Protein AF-A0A2H0R974-F1 (afdb_monomer_lite)

InterPro domains:
  IPR009574 Protein of unknown function DUF1189 [PF06691] (51-139)

Organism: NCBI:txid1975090

Foldseek 3Di:
DDDDDDDDDPDPPDPPVVVPDDPPVDPVVVVVVCVVCVVVVVCVVVVVVVVVVCCVVCVVVVVVVVVVVVVVVVVVVVVVVVVVVVVVVPPPDDSVRLVVQLVVLQVVLVVVCVVCVVVVNDDPCPSVVSSVVSSVVVSVVSVVVVVVVVVVVD

Sequence (154 aa):
MTLDNNKSASYKVYSLKDIKEDLIINRALYEEILIKITPYLAYMDVITYLLLGMFLLVFPFVFAFFSLIGKMLYLLFWTLFAVLISKIAKANLNYKKLYKMGLHALTLPILITFTLNLLNMSFPFLYTLIYIAFITYIISQYKNNKLKTYATKK

Radius of gyration: 32.53 Å; chains: 1; bounding box: 66×52×86 Å

Structure (mmCIF, N/CA/C/O backbone):
data_AF-A0A2H0R974-F1
#
_entry.id   AF-A0A2H0R974-F1
#
loop_
_atom_site.group_PDB
_atom_site.id
_atom_site.type_symbol
_atom_site.label_atom_id
_atom_site.label_alt_id
_atom_site.label_comp_id
_atom_site.label_asym_id
_atom_site.label_entity_id
_atom_site.label_seq_id
_atom_site.pdbx_PDB_ins_code
_atom_site.Cartn_x
_atom_site.Cartn_y
_atom_site.Cartn_z
_atom_site.occupancy
_atom_site.B_iso_or_equiv
_atom_site.auth_seq_id
_atom_site.auth_comp_id
_atom_site.auth_asym_id
_atom_site.auth_atom_id
_atom_site.pdbx_PDB_model_num
ATOM 1 N N . MET A 1 1 ? -3.167 -36.042 -50.657 1.00 38.91 1 MET A N 1
ATOM 2 C CA . MET A 1 1 ? -4.449 -36.629 -50.220 1.00 38.91 1 MET A CA 1
ATOM 3 C C . MET A 1 1 ? -4.613 -36.275 -48.752 1.00 38.91 1 MET A C 1
ATOM 5 O O . MET A 1 1 ? -3.848 -36.761 -47.932 1.00 38.91 1 MET A O 1
ATOM 9 N N . THR A 1 2 ? -5.464 -35.295 -48.457 1.00 41.81 2 THR A N 1
ATOM 10 C CA . THR A 1 2 ? -5.706 -34.765 -47.109 1.00 41.81 2 THR A CA 1
ATOM 11 C C . THR A 1 2 ? -6.716 -35.646 -46.384 1.00 41.81 2 THR A C 1
ATOM 13 O O . THR A 1 2 ? -7.788 -35.900 -46.926 1.00 41.81 2 THR A O 1
ATOM 16 N N . LEU A 1 3 ? -6.390 -36.088 -45.170 1.00 50.25 3 LEU A N 1
ATOM 17 C CA . LEU A 1 3 ? -7.378 -36.624 -44.239 1.00 50.25 3 LEU A CA 1
ATOM 18 C C . LEU A 1 3 ? -7.708 -35.526 -43.233 1.00 50.25 3 LEU A C 1
ATOM 20 O O . LEU A 1 3 ? -6.887 -35.169 -42.392 1.00 50.25 3 LEU A O 1
ATOM 24 N N . ASP A 1 4 ? -8.901 -34.972 -43.402 1.00 51.50 4 ASP A N 1
ATOM 25 C CA . ASP A 1 4 ? -9.557 -34.089 -42.453 1.00 51.50 4 ASP A CA 1
ATOM 26 C C . ASP A 1 4 ? -10.242 -34.957 -41.394 1.00 51.50 4 ASP A C 1
ATOM 28 O O . ASP A 1 4 ? -11.077 -35.804 -41.725 1.00 51.50 4 ASP A O 1
ATOM 32 N N . ASN A 1 5 ? -9.861 -34.795 -40.128 1.00 50.53 5 ASN A N 1
ATOM 33 C 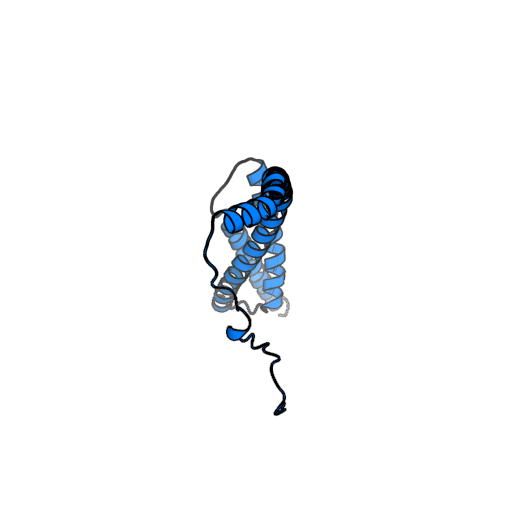CA . ASN A 1 5 ? -10.693 -35.272 -39.036 1.00 50.53 5 ASN A CA 1
ATOM 34 C C . ASN A 1 5 ? -10.450 -34.482 -37.743 1.00 50.53 5 ASN A C 1
ATOM 36 O O . ASN A 1 5 ? -9.460 -34.679 -37.042 1.00 50.53 5 ASN A O 1
ATOM 40 N N . ASN A 1 6 ? -11.475 -33.700 -37.405 1.00 49.81 6 ASN A N 1
ATOM 41 C CA . ASN A 1 6 ? -11.936 -33.390 -36.054 1.00 49.81 6 ASN A CA 1
ATOM 42 C C . ASN A 1 6 ? -11.381 -32.126 -35.360 1.00 49.81 6 ASN A C 1
ATOM 44 O O . ASN A 1 6 ? -10.187 -31.861 -35.266 1.00 49.81 6 ASN A O 1
ATOM 48 N N . LYS A 1 7 ? -12.334 -31.333 -34.855 1.00 60.62 7 LYS A N 1
ATOM 49 C CA . LYS A 1 7 ? -12.182 -30.050 -34.166 1.00 60.62 7 LYS A CA 1
ATOM 50 C C . LYS A 1 7 ? -11.501 -30.238 -32.809 1.00 60.62 7 LYS A C 1
ATOM 52 O O . LYS A 1 7 ? -11.999 -31.022 -32.005 1.00 60.62 7 LYS A O 1
ATOM 57 N N . SER A 1 8 ? -10.495 -29.405 -32.519 1.00 51.03 8 SER A N 1
ATOM 58 C CA . SER A 1 8 ? -10.211 -28.703 -31.241 1.00 51.03 8 SER A CA 1
ATOM 59 C C . SER A 1 8 ? -8.698 -28.557 -31.037 1.00 51.03 8 SER A C 1
ATOM 61 O O . SER A 1 8 ? -7.973 -29.539 -31.096 1.00 51.03 8 SER A O 1
ATOM 63 N N . ALA A 1 9 ? -8.251 -27.324 -30.768 1.00 46.72 9 ALA A N 1
ATOM 64 C CA . ALA A 1 9 ? -6.856 -26.867 -30.693 1.00 46.72 9 ALA A CA 1
ATOM 65 C C . ALA A 1 9 ? -6.129 -26.843 -32.053 1.00 46.72 9 ALA A C 1
ATOM 67 O O . ALA A 1 9 ? -5.646 -27.845 -32.560 1.00 46.72 9 ALA A O 1
ATOM 68 N N . SER A 1 10 ? -6.033 -25.651 -32.645 1.00 46.12 10 SER A N 1
ATOM 69 C CA . SER A 1 10 ? -5.197 -25.393 -33.820 1.00 46.12 10 SER A CA 1
ATOM 70 C C . SER A 1 10 ? -3.727 -25.421 -33.397 1.00 46.12 10 SER A C 1
ATOM 72 O O . SER A 1 10 ? -3.138 -24.390 -33.073 1.00 46.12 10 SER A O 1
ATOM 74 N N . TYR A 1 11 ? -3.145 -26.614 -33.319 1.00 54.50 11 TYR A N 1
ATOM 75 C CA . TYR A 1 11 ? -1.704 -26.781 -33.210 1.00 54.50 11 TYR A CA 1
ATOM 76 C C . TYR A 1 11 ? -1.144 -26.901 -34.630 1.00 54.50 11 TYR A C 1
ATOM 78 O O . TYR A 1 11 ? -1.432 -27.840 -35.371 1.00 54.50 11 TYR A O 1
ATOM 86 N N . LYS A 1 12 ? -0.361 -25.901 -35.045 1.00 61.16 12 LYS A N 1
ATOM 87 C CA . LYS A 1 12 ? 0.398 -25.976 -36.294 1.00 61.16 12 LYS A CA 1
ATOM 88 C C . LYS A 1 12 ? 1.546 -26.961 -36.082 1.00 61.16 12 LYS A C 1
ATOM 90 O O . LYS A 1 12 ? 2.553 -26.614 -35.470 1.00 61.16 12 LYS A O 1
ATOM 95 N N . VAL A 1 13 ? 1.379 -28.198 -36.549 1.00 63.12 13 VAL A N 1
ATOM 96 C CA . VAL A 1 13 ? 2.480 -29.166 -36.633 1.00 63.12 13 VAL A CA 1
ATOM 97 C C . VAL A 1 13 ? 3.366 -28.746 -37.796 1.00 63.12 13 VAL A C 1
ATOM 99 O O . VAL A 1 13 ? 3.039 -28.990 -38.955 1.00 63.12 13 VAL A O 1
ATOM 102 N N . TYR A 1 14 ? 4.477 -28.088 -37.488 1.00 65.62 14 TYR A N 1
ATOM 103 C CA . TYR A 1 14 ? 5.533 -27.860 -38.465 1.00 65.62 14 TYR A CA 1
ATOM 104 C C . TYR A 1 14 ? 6.332 -29.154 -38.594 1.00 65.62 14 TYR A C 1
ATOM 106 O O . TYR A 1 14 ? 6.935 -29.622 -37.627 1.00 65.62 14 TYR A O 1
ATOM 114 N N . SER A 1 15 ? 6.290 -29.776 -39.773 1.00 58.25 15 SER A N 1
ATOM 115 C CA . SER A 1 15 ? 7.121 -30.942 -40.039 1.00 58.25 15 SER A CA 1
ATOM 116 C C . SER A 1 15 ? 8.572 -30.481 -40.134 1.00 58.25 15 SER A C 1
ATOM 118 O O . SER A 1 15 ? 8.915 -29.678 -40.996 1.00 58.25 15 SER A O 1
ATOM 120 N N . LEU A 1 16 ? 9.450 -31.027 -39.288 1.00 60.34 16 LEU A N 1
ATOM 121 C CA . LEU A 1 16 ? 10.902 -30.796 -39.361 1.00 60.34 16 LEU A CA 1
ATOM 122 C C . LEU A 1 16 ? 11.505 -31.253 -40.706 1.00 60.34 16 LEU A C 1
ATOM 124 O O . LEU A 1 16 ? 12.658 -30.968 -40.999 1.00 60.34 16 LEU A O 1
ATOM 128 N N . LYS A 1 17 ? 10.710 -31.937 -41.538 1.00 60.00 17 LYS A N 1
ATOM 129 C CA . LYS A 1 17 ? 11.045 -32.366 -42.897 1.00 60.00 17 LYS A CA 1
ATOM 130 C C . LYS A 1 17 ? 11.074 -31.217 -43.918 1.00 60.00 17 LYS A C 1
ATOM 132 O O . LYS A 1 17 ? 11.655 -31.393 -44.986 1.00 60.00 17 LYS A O 1
ATOM 137 N N . ASP A 1 18 ? 10.473 -30.069 -43.595 1.00 59.25 18 ASP A N 1
ATOM 138 C CA . ASP A 1 18 ? 10.541 -28.848 -44.415 1.00 59.25 18 ASP A CA 1
ATOM 139 C C . ASP A 1 18 ? 11.822 -28.033 -44.161 1.00 59.25 18 ASP A C 1
ATOM 141 O O . ASP A 1 18 ? 12.138 -27.119 -44.921 1.00 59.25 18 ASP A O 1
ATOM 145 N N . ILE A 1 19 ? 12.606 -28.392 -43.138 1.00 60.38 19 ILE A N 1
ATOM 146 C CA . ILE A 1 19 ? 13.957 -27.866 -42.919 1.00 60.38 19 ILE A CA 1
ATOM 147 C C . ILE A 1 19 ? 14.906 -28.744 -43.744 1.00 60.38 19 ILE A C 1
ATOM 149 O O . ILE A 1 19 ? 15.494 -29.702 -43.254 1.00 60.38 19 ILE A O 1
ATOM 153 N N . LYS A 1 20 ? 14.960 -28.474 -45.052 1.00 57.19 20 LYS A N 1
ATOM 154 C CA . LYS A 1 20 ? 15.780 -29.222 -46.024 1.00 57.19 20 LYS A CA 1
ATOM 155 C C . LYS A 1 20 ? 17.267 -28.873 -46.001 1.00 57.19 20 LYS A C 1
ATOM 157 O O . LYS A 1 20 ? 18.031 -29.484 -46.743 1.00 57.19 20 LYS A O 1
ATOM 162 N N . GLU A 1 21 ? 17.674 -27.912 -45.188 1.00 63.19 21 GLU A N 1
ATOM 163 C CA . GLU A 1 21 ? 19.067 -27.501 -45.087 1.00 63.19 21 GLU A CA 1
ATOM 164 C C . GLU A 1 21 ? 19.618 -27.979 -43.748 1.00 63.19 21 GLU A C 1
ATOM 166 O O . GLU A 1 21 ? 19.090 -27.621 -42.693 1.00 63.19 21 GLU A O 1
ATOM 171 N N . ASP A 1 22 ? 20.667 -28.809 -43.792 1.00 62.94 22 ASP A N 1
ATOM 172 C CA . ASP A 1 22 ? 21.521 -29.019 -42.627 1.00 62.94 22 ASP A CA 1
ATOM 173 C C . ASP A 1 22 ? 21.946 -27.626 -42.152 1.00 62.94 22 ASP A C 1
ATOM 175 O O . ASP A 1 22 ? 22.636 -26.901 -42.872 1.00 62.94 22 ASP A O 1
ATOM 179 N N . LEU A 1 23 ? 21.491 -27.225 -40.962 1.00 60.16 23 LEU A N 1
ATOM 180 C CA . LEU A 1 23 ? 21.892 -25.979 -40.315 1.00 60.16 23 LEU A CA 1
ATOM 181 C C . LEU A 1 23 ? 23.355 -26.113 -39.887 1.00 60.16 23 LEU A C 1
ATOM 183 O O . LEU A 1 23 ? 23.683 -26.303 -38.717 1.00 60.16 23 LEU A O 1
ATOM 187 N N . ILE A 1 24 ? 24.252 -26.047 -40.861 1.00 72.31 24 ILE A N 1
ATOM 188 C CA . ILE A 1 24 ? 25.680 -25.960 -40.629 1.00 72.31 24 ILE A CA 1
ATOM 189 C C . ILE A 1 24 ? 25.913 -24.536 -40.146 1.00 72.31 24 ILE A C 1
ATOM 191 O O . ILE A 1 24 ? 25.757 -23.578 -40.905 1.00 72.31 24 ILE A O 1
ATOM 195 N N . ILE A 1 25 ? 26.258 -24.397 -38.865 1.00 74.19 25 ILE A N 1
ATOM 196 C CA . ILE A 1 25 ? 26.656 -23.119 -38.274 1.00 74.19 25 ILE A CA 1
ATOM 197 C C . ILE A 1 25 ? 27.961 -22.700 -38.950 1.00 74.19 25 ILE A C 1
ATOM 199 O O . ILE A 1 25 ? 29.059 -23.049 -38.524 1.00 74.19 25 ILE A O 1
ATOM 203 N N . ASN A 1 26 ? 27.818 -21.997 -40.067 1.00 79.69 26 ASN A N 1
ATOM 204 C CA . ASN A 1 26 ? 28.919 -21.474 -40.845 1.00 79.69 26 ASN A CA 1
ATOM 205 C C . ASN A 1 26 ? 29.126 -20.002 -40.489 1.00 79.69 26 ASN A C 1
ATOM 207 O O . ASN A 1 26 ? 28.207 -19.300 -40.058 1.00 79.69 26 ASN A O 1
ATOM 211 N N . ARG A 1 27 ? 30.341 -19.513 -40.716 1.00 80.56 27 ARG A N 1
ATOM 212 C CA . ARG A 1 27 ? 30.717 -18.120 -40.488 1.00 80.56 27 ARG A CA 1
ATOM 213 C C . ARG A 1 27 ? 29.785 -17.140 -41.209 1.00 80.56 27 ARG A C 1
ATOM 215 O O . ARG A 1 27 ? 29.465 -16.104 -40.647 1.00 80.56 27 ARG A O 1
ATOM 222 N N . ALA A 1 28 ? 29.284 -17.506 -42.389 1.00 80.31 28 ALA A N 1
ATOM 223 C CA . ALA A 1 28 ? 28.309 -16.709 -43.134 1.00 80.31 28 ALA A CA 1
ATOM 224 C C . ALA A 1 28 ? 26.980 -16.518 -42.376 1.00 80.31 28 ALA A C 1
ATOM 226 O O . ALA A 1 28 ? 26.470 -15.406 -42.306 1.00 80.31 28 ALA A O 1
ATOM 227 N N . LEU A 1 29 ? 26.465 -17.577 -41.740 1.00 79.56 29 LEU A N 1
ATOM 228 C CA . LEU A 1 29 ? 25.239 -17.530 -40.937 1.00 79.56 29 LEU A CA 1
ATOM 229 C C . LEU A 1 29 ? 25.459 -16.687 -39.669 1.00 79.56 29 LEU A C 1
ATOM 231 O O . LEU A 1 29 ? 24.603 -15.897 -39.279 1.00 79.56 29 LEU A O 1
ATOM 235 N N . TYR A 1 30 ? 26.641 -16.797 -39.056 1.00 83.19 30 TYR A N 1
ATOM 236 C CA . TYR A 1 30 ? 27.033 -15.953 -37.925 1.00 83.19 30 TYR A CA 1
ATOM 237 C C . TYR A 1 30 ? 27.112 -14.465 -38.303 1.00 83.19 30 TYR A C 1
ATOM 239 O O . TYR A 1 30 ? 26.600 -13.616 -37.573 1.00 83.19 30 TYR A O 1
ATOM 247 N N . GLU A 1 31 ? 27.709 -14.142 -39.451 1.00 87.00 31 GLU A N 1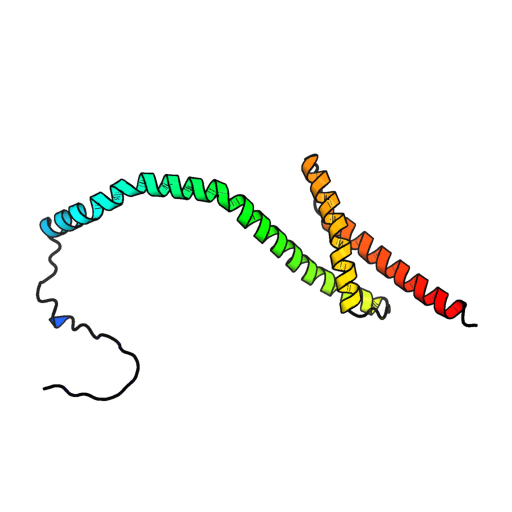
ATOM 248 C CA . GLU A 1 31 ? 27.806 -12.767 -39.948 1.00 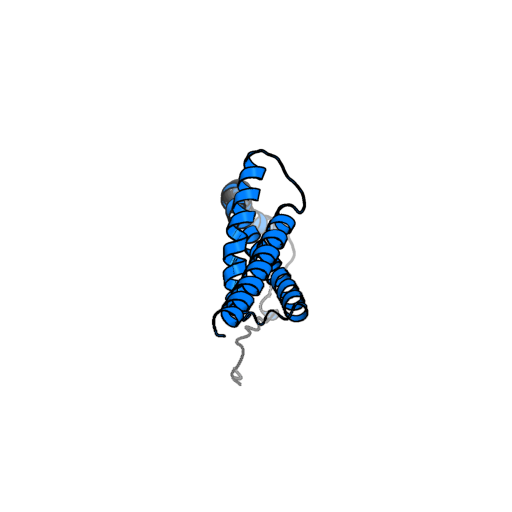87.00 31 GLU A CA 1
ATOM 249 C C . GLU A 1 31 ? 26.425 -12.198 -40.317 1.00 87.00 31 GLU A C 1
ATOM 251 O O . GLU A 1 31 ? 26.125 -11.059 -39.965 1.00 87.00 31 GLU A O 1
ATOM 256 N N . GLU A 1 32 ? 25.534 -12.997 -40.908 1.00 84.56 32 GLU A N 1
ATOM 257 C CA . GLU A 1 32 ? 24.155 -12.590 -41.211 1.00 84.56 32 GLU A CA 1
ATOM 258 C C . GLU A 1 32 ? 23.336 -12.303 -39.939 1.00 84.56 32 GLU A C 1
ATOM 260 O O . GLU A 1 32 ? 22.638 -11.287 -39.844 1.00 84.56 32 GLU A O 1
ATOM 265 N N . ILE A 1 33 ? 23.473 -13.150 -38.914 1.00 84.31 33 ILE A N 1
ATOM 266 C CA . ILE A 1 33 ? 22.861 -12.929 -37.598 1.00 84.31 33 ILE A CA 1
ATOM 267 C C . ILE A 1 33 ? 23.420 -11.659 -36.950 1.00 84.31 33 ILE A C 1
ATOM 269 O O . ILE A 1 33 ? 22.652 -10.850 -36.425 1.00 84.31 33 ILE A O 1
ATOM 273 N N . LEU A 1 34 ? 24.736 -11.443 -37.006 1.00 82.44 34 LEU A N 1
ATOM 274 C CA . LEU A 1 34 ? 25.358 -10.241 -36.457 1.00 82.44 34 LEU A CA 1
ATOM 275 C C . LEU A 1 34 ? 24.867 -8.976 -37.155 1.00 82.44 34 LEU A C 1
ATOM 277 O O . LEU A 1 34 ? 24.501 -8.022 -36.473 1.00 82.44 34 LEU A O 1
ATOM 281 N N . ILE A 1 35 ? 24.784 -8.962 -38.484 1.00 83.44 35 ILE A N 1
ATOM 282 C CA . ILE A 1 35 ? 24.277 -7.809 -39.247 1.00 83.44 35 ILE A CA 1
ATOM 283 C C . ILE A 1 35 ? 22.819 -7.509 -38.872 1.00 83.44 35 ILE A C 1
ATOM 285 O O . ILE A 1 35 ? 22.414 -6.351 -38.808 1.00 83.44 35 ILE A O 1
ATOM 289 N N . LYS A 1 36 ? 22.031 -8.540 -38.552 1.00 82.44 36 LYS A N 1
ATOM 290 C CA . LYS A 1 36 ? 20.630 -8.381 -38.148 1.00 82.44 36 LYS A CA 1
ATOM 291 C C . LYS A 1 36 ? 20.457 -7.923 -36.699 1.00 82.44 36 LYS A C 1
ATOM 293 O O . LYS A 1 36 ? 19.501 -7.210 -36.416 1.00 82.44 36 LYS A O 1
ATOM 298 N N . ILE A 1 37 ? 21.348 -8.316 -35.786 1.00 81.38 37 ILE A N 1
ATOM 299 C CA . ILE A 1 37 ? 21.251 -8.015 -34.344 1.00 81.38 37 ILE A CA 1
ATOM 300 C C . ILE A 1 37 ? 21.973 -6.710 -33.967 1.00 81.38 37 ILE A C 1
ATOM 302 O O . ILE A 1 37 ? 21.493 -5.972 -33.107 1.00 81.38 37 ILE A O 1
ATOM 306 N N . THR A 1 38 ? 23.087 -6.386 -34.626 1.00 77.19 38 THR A N 1
ATOM 307 C CA . THR A 1 38 ? 23.870 -5.155 -34.401 1.00 77.19 38 THR A CA 1
ATOM 308 C C . THR A 1 38 ? 23.055 -3.857 -34.391 1.00 77.19 38 THR A C 1
ATOM 310 O O . THR A 1 38 ? 23.282 -3.064 -33.473 1.00 77.19 38 THR A O 1
ATOM 313 N N . PRO A 1 39 ? 22.072 -3.611 -35.286 1.00 79.75 39 PRO A N 1
ATOM 314 C CA . PRO A 1 39 ? 21.273 -2.391 -35.201 1.00 79.75 39 PRO A CA 1
ATOM 315 C C . PRO A 1 39 ? 20.427 -2.329 -33.924 1.00 79.75 39 PRO A C 1
ATOM 317 O O . PRO A 1 39 ? 20.253 -1.247 -33.384 1.00 79.75 39 PRO A O 1
ATOM 320 N N . TYR A 1 40 ? 19.952 -3.457 -33.385 1.00 74.06 40 TYR A N 1
ATOM 321 C CA . TYR A 1 40 ? 19.181 -3.484 -32.133 1.00 74.06 40 TYR A CA 1
ATOM 322 C C . TYR A 1 40 ? 20.065 -3.296 -30.898 1.00 74.06 40 TYR A C 1
ATOM 324 O O . TYR A 1 40 ? 19.643 -2.649 -29.940 1.00 74.06 40 TYR A O 1
ATOM 332 N N . LEU A 1 41 ? 21.299 -3.814 -30.938 1.00 69.12 41 LEU A N 1
ATOM 333 C CA . LEU A 1 41 ? 22.296 -3.603 -29.884 1.00 69.12 41 LEU A CA 1
ATOM 334 C C . LEU A 1 41 ? 22.680 -2.122 -29.770 1.00 69.12 41 LEU A C 1
ATOM 336 O O . LEU A 1 41 ? 22.817 -1.616 -28.662 1.00 69.12 41 LEU A O 1
ATOM 340 N N . ALA A 1 42 ? 22.763 -1.400 -30.891 1.00 74.31 42 ALA A N 1
ATOM 341 C CA . ALA A 1 42 ? 23.062 0.033 -30.892 1.00 74.31 42 ALA A CA 1
ATOM 342 C C . ALA A 1 42 ? 21.985 0.890 -30.190 1.00 74.31 42 ALA A C 1
ATOM 344 O O . ALA A 1 42 ? 22.294 1.951 -29.654 1.00 74.31 42 ALA A O 1
ATOM 345 N N . TYR A 1 43 ? 20.727 0.432 -30.141 1.00 76.12 43 TYR A N 1
ATOM 346 C CA . TYR A 1 43 ? 19.658 1.116 -29.402 1.00 76.12 43 TYR A CA 1
ATOM 347 C C . TYR A 1 43 ? 19.610 0.748 -27.912 1.00 76.12 43 TYR A C 1
ATOM 349 O O . TYR A 1 43 ? 18.861 1.383 -27.165 1.00 76.12 43 TYR A O 1
ATOM 357 N N . MET A 1 44 ? 20.390 -0.240 -27.452 1.00 74.38 44 MET A N 1
ATOM 358 C CA . MET A 1 44 ? 20.356 -0.678 -26.053 1.00 74.38 44 MET A CA 1
ATOM 359 C C . MET A 1 44 ? 20.745 0.437 -25.095 1.00 74.38 44 MET A C 1
ATOM 361 O O . MET A 1 44 ? 20.061 0.606 -24.089 1.00 74.38 44 MET A O 1
ATOM 365 N N . ASP A 1 45 ? 21.763 1.236 -25.410 1.00 78.31 45 ASP A N 1
ATOM 366 C CA . ASP A 1 45 ? 22.198 2.320 -24.526 1.00 78.31 45 ASP A CA 1
ATOM 367 C C . ASP A 1 45 ? 21.054 3.316 -24.288 1.00 78.31 45 ASP A C 1
ATOM 369 O O . ASP A 1 45 ? 20.675 3.590 -23.148 1.00 78.31 45 ASP A O 1
ATOM 373 N N . VAL A 1 46 ? 20.406 3.767 -25.365 1.00 81.56 46 VAL A N 1
ATOM 374 C CA . VAL A 1 46 ? 19.288 4.721 -25.305 1.00 81.56 46 VAL A CA 1
ATOM 375 C C . VAL A 1 46 ? 18.085 4.139 -24.558 1.00 81.56 46 VAL A C 1
ATOM 377 O O . VAL A 1 46 ? 17.502 4.815 -23.708 1.00 81.56 46 VAL A O 1
ATOM 380 N N . ILE A 1 47 ? 17.726 2.881 -24.829 1.00 82.62 47 ILE A N 1
ATOM 381 C CA . ILE A 1 47 ? 16.610 2.200 -24.154 1.00 82.62 47 ILE A CA 1
ATOM 382 C C . ILE A 1 47 ? 16.903 2.043 -22.659 1.00 82.62 47 ILE A C 1
ATOM 384 O O . ILE A 1 47 ? 16.012 2.246 -21.835 1.00 82.62 47 ILE A O 1
ATOM 388 N N . THR A 1 48 ? 18.147 1.731 -22.295 1.00 82.62 48 THR A N 1
ATOM 389 C CA . THR A 1 48 ? 18.545 1.524 -20.899 1.00 82.62 48 THR A CA 1
ATOM 390 C C . THR A 1 48 ? 18.468 2.830 -20.114 1.00 82.62 48 THR A C 1
ATOM 392 O O . THR A 1 48 ? 17.869 2.851 -19.040 1.00 82.62 48 THR A O 1
ATOM 395 N N . TYR A 1 49 ? 18.977 3.942 -20.658 1.00 85.75 49 TYR A N 1
ATOM 396 C CA . TYR A 1 49 ? 18.858 5.256 -20.012 1.00 85.75 49 TYR A CA 1
ATOM 397 C C . TYR A 1 49 ? 17.404 5.727 -19.897 1.00 85.75 49 TYR A C 1
ATOM 399 O O . TYR A 1 49 ? 17.019 6.275 -18.862 1.00 85.75 49 TYR A O 1
ATOM 407 N N . LEU A 1 50 ? 16.576 5.476 -20.915 1.00 86.44 50 LEU A N 1
ATOM 408 C CA . LEU A 1 50 ? 15.154 5.826 -20.891 1.00 86.44 50 LEU A CA 1
ATOM 409 C C . LEU A 1 50 ? 14.396 5.022 -19.828 1.00 86.44 50 LEU A C 1
ATOM 411 O O . LEU A 1 50 ? 13.620 5.589 -19.057 1.00 86.44 50 LEU A O 1
ATOM 415 N N . LEU A 1 51 ? 14.658 3.718 -19.740 1.00 86.19 51 LEU A N 1
ATOM 416 C CA . LEU A 1 51 ? 14.040 2.835 -18.753 1.00 86.19 51 LEU A CA 1
ATOM 417 C C . LEU A 1 51 ? 14.494 3.189 -17.334 1.00 86.19 51 LEU A C 1
ATOM 419 O O . LEU A 1 51 ? 13.668 3.227 -16.427 1.00 86.19 51 LEU A O 1
ATOM 423 N N . LEU A 1 52 ? 15.770 3.528 -17.142 1.00 86.88 52 LEU A N 1
ATOM 424 C CA . LEU A 1 52 ? 16.312 3.957 -15.851 1.00 86.88 52 LEU A CA 1
ATOM 425 C C . LEU A 1 52 ? 15.723 5.308 -15.416 1.00 86.88 52 LEU A C 1
ATOM 427 O O . LEU A 1 52 ? 15.332 5.459 -14.258 1.00 86.88 52 LEU A O 1
ATOM 431 N N . GLY A 1 53 ? 15.563 6.255 -16.346 1.00 87.38 53 GLY A N 1
ATOM 432 C CA . GLY A 1 53 ? 14.880 7.527 -16.098 1.00 87.38 53 GLY A CA 1
ATOM 433 C C . GLY A 1 53 ? 13.407 7.343 -15.722 1.00 87.38 53 GLY A C 1
ATOM 434 O O . GLY A 1 53 ? 12.946 7.904 -14.727 1.00 87.38 53 GLY A O 1
ATOM 435 N N . MET A 1 54 ? 12.675 6.500 -16.459 1.00 84.88 54 MET A N 1
ATOM 436 C CA . MET A 1 54 ? 11.289 6.150 -16.120 1.00 84.88 54 MET A CA 1
ATOM 437 C C . MET A 1 54 ? 11.193 5.427 -14.778 1.00 84.88 54 MET A C 1
ATOM 439 O O . MET A 1 54 ? 10.291 5.715 -13.995 1.00 84.88 54 MET A O 1
ATOM 443 N N . PHE A 1 55 ? 12.117 4.512 -14.491 1.00 87.94 55 PHE A N 1
ATOM 444 C CA . PHE A 1 55 ? 12.159 3.799 -13.223 1.00 87.94 55 PHE A CA 1
ATOM 445 C C . PHE A 1 55 ? 12.353 4.779 -12.069 1.00 87.94 55 PHE A C 1
ATOM 447 O O . PHE A 1 55 ? 11.546 4.786 -11.150 1.00 87.94 55 PHE A O 1
ATOM 454 N N . LEU A 1 56 ? 13.336 5.678 -12.139 1.00 88.31 56 LEU A N 1
ATOM 455 C CA . LEU A 1 56 ? 13.583 6.649 -11.071 1.00 88.31 56 LEU A CA 1
ATOM 456 C C . LEU A 1 56 ? 12.373 7.563 -10.812 1.00 88.31 56 LEU A C 1
ATOM 458 O O . LEU A 1 56 ? 12.097 7.911 -9.665 1.00 88.31 56 LEU A O 1
ATOM 462 N N . LEU A 1 57 ? 11.637 7.923 -11.869 1.00 88.06 57 LEU A N 1
ATOM 463 C CA . LEU A 1 57 ? 10.470 8.796 -11.768 1.00 88.06 57 LEU A CA 1
ATOM 464 C C . LEU A 1 57 ? 9.230 8.063 -11.238 1.00 88.06 57 LEU A C 1
ATOM 466 O O . LEU A 1 57 ? 8.520 8.596 -10.394 1.00 88.06 57 LEU A O 1
ATOM 470 N N . VAL A 1 58 ? 8.950 6.852 -11.728 1.00 86.44 58 VAL A N 1
ATOM 471 C CA . VAL A 1 58 ? 7.694 6.121 -11.467 1.00 86.44 58 VAL A CA 1
ATOM 472 C C . VAL A 1 58 ? 7.793 5.227 -10.231 1.00 86.44 58 VAL A C 1
ATOM 474 O O . VAL A 1 58 ? 6.821 5.083 -9.485 1.00 86.44 58 VAL A O 1
ATOM 477 N N . PHE A 1 59 ? 8.968 4.653 -9.974 1.00 85.62 59 PHE A N 1
ATOM 478 C CA . PHE A 1 59 ? 9.205 3.744 -8.857 1.00 85.62 59 PHE A CA 1
ATOM 479 C C . PHE A 1 59 ? 8.813 4.312 -7.486 1.00 85.62 59 PHE A C 1
ATOM 481 O O . PHE A 1 59 ? 8.114 3.598 -6.768 1.00 85.62 59 PHE A O 1
ATOM 488 N N . PRO A 1 60 ? 9.152 5.561 -7.096 1.00 85.44 60 PRO A N 1
ATOM 489 C CA . PRO A 1 60 ? 8.757 6.076 -5.783 1.00 85.44 60 PRO A CA 1
ATOM 490 C C . PRO A 1 60 ? 7.233 6.151 -5.612 1.00 85.44 60 PRO A C 1
ATOM 492 O O . PRO A 1 60 ? 6.729 5.856 -4.528 1.00 85.44 60 PRO A O 1
ATOM 495 N N . PHE A 1 61 ? 6.482 6.469 -6.671 1.00 86.38 61 PHE A N 1
ATOM 496 C CA . PHE A 1 61 ? 5.018 6.530 -6.615 1.00 86.38 61 PHE A CA 1
ATOM 497 C C . PHE A 1 61 ? 4.390 5.143 -6.510 1.00 86.38 61 PHE A C 1
ATOM 499 O O . PHE A 1 61 ? 3.516 4.921 -5.670 1.00 86.38 61 PHE A O 1
ATOM 506 N N . VAL A 1 62 ? 4.858 4.192 -7.322 1.00 86.06 62 VAL A N 1
ATOM 507 C CA . VAL A 1 62 ? 4.373 2.804 -7.275 1.00 86.06 62 VAL A CA 1
ATOM 508 C C . VAL A 1 62 ? 4.717 2.169 -5.930 1.00 86.06 62 VAL A C 1
ATOM 510 O O . VAL A 1 62 ? 3.859 1.540 -5.308 1.00 86.06 62 VAL A O 1
ATOM 513 N N . PHE A 1 63 ? 5.935 2.390 -5.436 1.00 84.00 63 PHE A N 1
ATOM 514 C CA . PHE A 1 63 ? 6.380 1.907 -4.134 1.00 84.00 63 PHE A CA 1
ATOM 515 C C . PHE A 1 63 ? 5.552 2.503 -2.991 1.00 84.00 63 PHE A C 1
ATOM 517 O O . PHE A 1 63 ? 5.101 1.768 -2.112 1.00 84.00 63 PHE A O 1
ATOM 524 N N . ALA A 1 64 ? 5.290 3.813 -3.012 1.00 79.75 64 ALA A N 1
ATOM 525 C CA . ALA A 1 64 ? 4.446 4.465 -2.015 1.00 79.75 64 ALA A CA 1
ATOM 526 C C . ALA A 1 64 ? 3.015 3.904 -2.021 1.00 79.75 64 ALA A C 1
ATOM 528 O O . ALA A 1 64 ? 2.471 3.599 -0.957 1.00 79.75 64 ALA A O 1
ATOM 529 N N . PHE A 1 65 ? 2.428 3.705 -3.204 1.00 81.00 65 PHE A N 1
ATOM 530 C CA . PHE A 1 65 ? 1.087 3.139 -3.348 1.00 81.00 65 PHE A CA 1
ATOM 531 C C . PHE A 1 65 ? 1.011 1.708 -2.801 1.00 81.00 65 PHE A C 1
ATOM 533 O O . PHE A 1 65 ? 0.160 1.404 -1.962 1.00 81.00 65 PHE A O 1
ATOM 540 N N . PHE A 1 66 ? 1.950 0.844 -3.196 1.00 83.06 66 PHE A N 1
ATOM 541 C CA . PHE A 1 66 ? 2.029 -0.528 -2.690 1.00 83.06 66 PHE A CA 1
ATOM 542 C C . PHE A 1 66 ? 2.286 -0.585 -1.182 1.00 83.06 66 PHE A C 1
ATOM 544 O O . PHE A 1 66 ? 1.675 -1.396 -0.487 1.00 83.06 66 PHE A O 1
ATOM 551 N N . SER A 1 67 ? 3.136 0.298 -0.654 1.00 78.06 67 SER A N 1
ATOM 552 C CA . SER A 1 67 ? 3.390 0.411 0.786 1.00 78.06 67 SER A CA 1
ATOM 553 C C . SER A 1 67 ? 2.116 0.771 1.558 1.00 78.06 67 SER A C 1
ATOM 555 O O . SER A 1 67 ? 1.845 0.203 2.617 1.00 78.06 67 SER A O 1
ATOM 557 N N . LEU A 1 68 ? 1.281 1.660 1.012 1.00 77.50 68 LEU A N 1
ATOM 558 C CA . LEU A 1 68 ? 0.007 2.052 1.617 1.00 77.50 68 LEU A CA 1
ATOM 559 C C . LEU A 1 68 ? -0.995 0.885 1.624 1.00 77.50 68 LEU A C 1
ATOM 561 O O . LEU A 1 68 ? -1.563 0.576 2.676 1.00 77.50 68 LEU A O 1
ATOM 565 N N . ILE A 1 69 ? -1.141 0.177 0.497 1.00 80.75 69 ILE A N 1
ATOM 566 C CA . ILE A 1 69 ? -1.970 -1.040 0.405 1.00 80.75 69 ILE A CA 1
ATOM 567 C C . ILE A 1 69 ? -1.487 -2.104 1.400 1.00 80.75 69 ILE A C 1
ATOM 569 O O . ILE A 1 69 ? -2.297 -2.685 2.127 1.00 80.75 69 ILE A O 1
ATOM 573 N N . GLY A 1 70 ? -0.174 -2.333 1.478 1.00 79.62 70 GLY A N 1
ATOM 574 C CA . GLY A 1 70 ? 0.424 -3.308 2.388 1.00 79.62 70 GLY A CA 1
ATOM 575 C C . GLY A 1 70 ? 0.127 -2.989 3.852 1.00 79.62 70 GLY A C 1
ATOM 576 O O . GLY A 1 70 ? -0.271 -3.874 4.610 1.00 79.62 70 GLY A O 1
ATOM 577 N N . LYS A 1 71 ? 0.223 -1.712 4.245 1.00 72.12 71 LYS A N 1
ATOM 578 C CA . LYS A 1 71 ? -0.143 -1.255 5.596 1.00 72.12 71 LYS A CA 1
ATOM 579 C C . LYS A 1 71 ? -1.634 -1.446 5.888 1.00 72.12 71 LYS A C 1
ATOM 581 O O . LYS A 1 71 ? -1.975 -1.873 6.990 1.00 72.12 71 LYS A O 1
ATOM 586 N N . MET A 1 72 ? -2.518 -1.192 4.920 1.00 70.62 72 MET A N 1
ATOM 587 C CA . MET A 1 72 ? -3.957 -1.465 5.065 1.00 70.62 72 MET A CA 1
ATOM 588 C C . MET A 1 72 ? -4.249 -2.955 5.264 1.00 70.62 72 MET A C 1
ATOM 590 O O . MET A 1 72 ? -5.037 -3.301 6.145 1.00 70.62 72 MET A O 1
ATOM 594 N N . LEU A 1 73 ? -3.608 -3.840 4.493 1.00 75.88 73 LEU A N 1
ATOM 595 C CA . LEU A 1 73 ? -3.752 -5.289 4.666 1.00 75.88 73 LEU A CA 1
ATOM 596 C C . LEU A 1 73 ? -3.208 -5.755 6.017 1.00 75.88 73 LEU A C 1
ATOM 598 O O . LEU A 1 73 ? -3.908 -6.464 6.737 1.00 75.88 73 LEU A O 1
ATOM 602 N N . TYR A 1 74 ? -2.003 -5.324 6.397 1.00 73.31 74 TYR A N 1
ATOM 603 C CA . TYR A 1 74 ? -1.411 -5.636 7.703 1.00 73.31 74 TYR A CA 1
ATOM 604 C C . TYR A 1 74 ? -2.355 -5.257 8.850 1.00 73.31 74 TYR A C 1
ATOM 606 O O . TYR A 1 74 ? -2.580 -6.027 9.786 1.00 73.31 74 TYR A O 1
ATOM 614 N N . LEU A 1 75 ? -2.989 -4.092 8.744 1.00 65.50 75 LEU A N 1
ATOM 615 C CA . LEU A 1 75 ? -3.958 -3.646 9.727 1.00 65.50 75 LEU A CA 1
ATOM 616 C C . LEU A 1 75 ? -5.278 -4.427 9.692 1.00 65.50 75 LEU A C 1
ATOM 618 O O . LEU A 1 75 ? -5.899 -4.622 10.736 1.00 65.50 75 LEU A O 1
ATOM 622 N N . LEU A 1 76 ? -5.730 -4.894 8.528 1.00 68.00 76 LEU A N 1
ATOM 623 C CA . LEU A 1 76 ? -6.901 -5.770 8.439 1.00 68.00 76 LEU A CA 1
ATOM 624 C C . LEU A 1 76 ? -6.674 -7.060 9.244 1.00 68.00 76 LEU A C 1
ATOM 626 O O . LEU A 1 76 ? -7.554 -7.499 9.984 1.00 68.00 76 LEU A O 1
ATOM 630 N N . PHE A 1 77 ? -5.463 -7.613 9.183 1.00 73.81 77 PHE A N 1
ATOM 631 C CA . PHE A 1 77 ? -5.083 -8.736 10.037 1.00 73.81 77 PHE A CA 1
ATOM 632 C C . PHE A 1 77 ? -5.044 -8.338 11.517 1.00 73.81 77 PHE A C 1
ATOM 634 O O . PHE A 1 77 ? -5.610 -9.041 12.353 1.00 73.81 77 PHE A O 1
ATOM 641 N N . TRP A 1 78 ? -4.467 -7.184 11.863 1.00 67.75 78 TRP A N 1
ATOM 642 C CA . TRP A 1 78 ? -4.378 -6.741 13.262 1.00 67.75 78 TRP A CA 1
ATOM 643 C C . TRP A 1 78 ? -5.739 -6.395 13.893 1.00 67.75 78 TRP A C 1
ATOM 645 O O . TRP A 1 78 ? -6.001 -6.688 15.060 1.00 67.75 78 TRP A O 1
ATOM 655 N N . THR A 1 79 ? -6.659 -5.835 13.109 1.00 64.62 79 THR A N 1
ATOM 656 C CA . THR A 1 79 ? -8.048 -5.584 13.527 1.00 64.62 79 THR A CA 1
ATOM 657 C C . THR A 1 79 ? -8.827 -6.871 13.759 1.00 64.62 79 THR A C 1
ATOM 659 O O . THR A 1 79 ? -9.678 -6.906 14.647 1.00 64.62 79 THR A O 1
ATOM 662 N N . LEU A 1 80 ? -8.517 -7.950 13.035 1.00 68.12 80 LEU A N 1
ATOM 663 C CA . LEU A 1 80 ? -9.092 -9.270 13.293 1.00 68.12 80 LEU A CA 1
ATOM 664 C C . LEU A 1 80 ? -8.712 -9.781 14.696 1.00 68.12 80 LEU A C 1
ATOM 666 O O . LEU A 1 80 ? -9.580 -10.248 15.437 1.00 68.12 80 LEU A O 1
ATOM 670 N N . PHE A 1 81 ? -7.451 -9.599 15.105 1.00 69.75 81 PHE A N 1
ATOM 671 C CA . PHE A 1 81 ? -7.003 -9.886 16.475 1.00 69.75 81 PHE A CA 1
ATOM 672 C C . PHE A 1 81 ? -7.690 -8.983 17.509 1.00 69.75 81 PHE A C 1
ATOM 674 O O . PHE A 1 81 ? -8.162 -9.470 18.538 1.00 69.75 81 PHE A O 1
ATOM 681 N N . ALA A 1 82 ? -7.835 -7.685 17.222 1.00 63.12 82 ALA A N 1
ATOM 682 C CA . ALA A 1 82 ? -8.550 -6.753 18.100 1.00 63.12 82 ALA A CA 1
ATOM 683 C C . ALA A 1 82 ? -10.030 -7.135 18.295 1.00 63.12 82 ALA A C 1
ATOM 685 O O . ALA A 1 82 ? -10.581 -6.986 19.387 1.00 63.12 82 ALA A O 1
ATOM 686 N N . VAL A 1 83 ? -10.680 -7.688 17.266 1.00 61.06 83 VAL A N 1
ATOM 687 C CA . VAL A 1 83 ? -12.048 -8.220 17.365 1.00 61.06 83 VAL A CA 1
ATOM 688 C C . VAL A 1 83 ? -12.096 -9.450 18.268 1.00 61.06 83 VAL A C 1
ATOM 690 O O . VAL A 1 83 ? -13.016 -9.560 19.081 1.00 61.06 83 VAL A O 1
ATOM 693 N N . LEU A 1 84 ? -11.099 -10.333 18.190 1.00 66.06 84 LEU A N 1
ATOM 694 C CA . LEU A 1 84 ? -10.968 -11.477 19.094 1.00 66.06 84 LEU A CA 1
ATOM 695 C C . LEU A 1 84 ? -10.881 -11.017 20.561 1.00 66.06 84 LEU A C 1
ATOM 697 O O . LEU A 1 84 ? -11.613 -11.516 21.416 1.00 66.06 84 LEU A O 1
ATOM 701 N N . ILE A 1 85 ? -10.081 -9.981 20.826 1.00 62.81 85 ILE A N 1
ATOM 702 C CA . ILE A 1 85 ? -9.947 -9.348 22.149 1.00 62.81 85 ILE A CA 1
ATOM 703 C C . ILE A 1 85 ? -11.263 -8.681 22.584 1.00 62.81 85 ILE A C 1
ATOM 705 O O . ILE A 1 85 ? -11.676 -8.805 23.736 1.00 62.81 85 ILE A O 1
ATOM 709 N N . SER A 1 86 ? -11.989 -8.029 21.670 1.00 53.84 86 SER A N 1
ATOM 710 C CA . SER A 1 86 ? -13.292 -7.413 21.977 1.00 53.84 86 SER A CA 1
ATOM 711 C C . SER A 1 86 ? -14.375 -8.437 22.344 1.00 53.84 86 SER A C 1
ATOM 713 O O . SER A 1 86 ? -15.202 -8.170 23.221 1.00 53.84 86 SER A O 1
ATOM 715 N N . LYS A 1 87 ? -14.331 -9.631 21.732 1.00 57.50 87 LYS A N 1
ATOM 716 C CA . LYS A 1 87 ? -15.194 -10.769 22.080 1.00 57.50 87 LYS A CA 1
ATOM 717 C C . LYS A 1 87 ? -14.924 -11.242 23.506 1.00 57.50 87 LYS A C 1
ATOM 719 O O . LYS A 1 87 ? -15.872 -11.482 24.250 1.00 57.50 87 LYS A O 1
ATOM 724 N N . ILE A 1 88 ? -13.653 -11.296 23.907 1.00 57.16 88 ILE A N 1
ATOM 725 C CA . ILE A 1 88 ? -13.243 -11.607 25.285 1.00 57.16 88 ILE A CA 1
ATOM 726 C C . ILE A 1 88 ? -13.722 -10.506 26.250 1.00 57.16 88 ILE A C 1
ATOM 728 O O . ILE A 1 88 ? -14.219 -10.800 27.335 1.00 57.16 88 ILE A O 1
ATOM 732 N N . ALA A 1 89 ? -13.681 -9.238 25.829 1.00 57.66 89 ALA A N 1
ATOM 733 C CA . ALA A 1 89 ? -14.128 -8.090 26.623 1.00 57.66 89 ALA A CA 1
ATOM 734 C C . ALA A 1 89 ? -15.663 -7.909 26.717 1.00 57.66 89 ALA A C 1
ATOM 736 O O . ALA A 1 89 ? -16.121 -6.943 27.333 1.00 57.66 89 ALA A O 1
ATOM 737 N N . LYS A 1 90 ? -16.473 -8.806 26.124 1.00 53.25 90 LYS A N 1
ATOM 738 C CA . LYS A 1 90 ? -17.958 -8.789 26.134 1.00 53.25 90 LYS A CA 1
ATOM 739 C C . LYS A 1 90 ? -18.606 -7.488 25.628 1.00 53.25 90 LYS A C 1
ATOM 741 O O . LYS A 1 90 ? -19.794 -7.243 25.853 1.00 53.25 90 LYS A O 1
ATOM 746 N N . ALA A 1 91 ? -17.869 -6.648 24.906 1.00 55.03 91 ALA A N 1
ATOM 747 C CA . ALA A 1 91 ? -18.449 -5.513 24.206 1.00 55.03 91 ALA A CA 1
ATOM 748 C C . ALA A 1 91 ? -19.075 -6.046 22.910 1.00 55.03 91 ALA A C 1
ATOM 750 O O . ALA A 1 91 ? -18.364 -6.281 21.940 1.00 55.03 91 ALA A O 1
ATOM 751 N N . ASN A 1 92 ? -20.397 -6.276 22.898 1.00 52.97 92 ASN A N 1
ATOM 752 C CA . ASN A 1 92 ? -21.182 -6.658 21.709 1.00 52.97 92 ASN A CA 1
ATOM 753 C C . ASN A 1 92 ? -21.165 -5.532 20.654 1.00 52.97 92 ASN A C 1
ATOM 755 O O . ASN A 1 92 ? -22.163 -4.843 20.424 1.00 52.97 92 ASN A O 1
ATOM 759 N N . LEU A 1 93 ? -19.997 -5.291 20.070 1.00 55.28 93 LEU A N 1
ATOM 760 C CA . LEU A 1 93 ? -19.737 -4.336 19.014 1.00 55.28 93 LEU A CA 1
ATOM 761 C C . LEU A 1 93 ? -19.785 -5.087 17.689 1.00 55.28 93 LEU A C 1
ATOM 763 O O . LEU A 1 93 ? -19.041 -6.034 17.455 1.00 55.28 93 LEU A O 1
ATOM 767 N N . ASN A 1 94 ? -20.701 -4.669 16.817 1.00 62.06 94 ASN A N 1
ATOM 768 C CA . ASN A 1 94 ? -20.824 -5.240 15.484 1.00 62.06 94 ASN A CA 1
ATOM 769 C C . ASN A 1 94 ? -19.529 -4.964 14.698 1.00 62.06 94 ASN A C 1
ATOM 771 O O . ASN A 1 94 ? -19.105 -3.808 14.610 1.00 62.06 94 ASN A O 1
ATOM 775 N N . TYR A 1 95 ? -18.938 -6.011 14.112 1.00 55.84 95 TYR A N 1
ATOM 776 C CA . TYR A 1 95 ? -17.688 -5.977 13.342 1.00 55.84 95 TYR A CA 1
ATOM 777 C C . TYR A 1 95 ? -17.636 -4.802 12.357 1.00 55.84 95 TYR A C 1
ATOM 779 O O . TYR A 1 95 ? -16.655 -4.065 12.307 1.00 55.84 95 TYR A O 1
ATOM 787 N N . LYS A 1 96 ? -18.747 -4.538 11.654 1.00 57.62 96 LYS A N 1
ATOM 788 C CA . LYS A 1 96 ? -18.856 -3.427 10.695 1.00 57.62 96 LYS A CA 1
ATOM 789 C C . LYS A 1 96 ? -18.646 -2.045 11.331 1.00 57.62 96 LYS A C 1
ATOM 791 O O . LYS A 1 96 ? -18.082 -1.163 10.691 1.00 57.62 96 LYS A O 1
ATOM 796 N N . LYS A 1 97 ? -19.105 -1.831 12.570 1.00 65.62 97 LYS A N 1
ATOM 797 C CA . LYS A 1 97 ? -18.937 -0.552 13.285 1.00 65.62 97 LYS A CA 1
ATOM 798 C C . LYS A 1 97 ? -17.515 -0.401 13.818 1.00 65.62 97 LYS A C 1
ATOM 800 O O . LYS A 1 97 ? -16.938 0.671 13.674 1.00 65.62 97 LYS A O 1
ATOM 805 N N . LEU A 1 98 ? -16.946 -1.478 14.363 1.00 66.88 98 LEU A N 1
ATOM 806 C CA . LEU A 1 98 ? -15.572 -1.474 14.864 1.00 66.88 98 LEU A CA 1
ATOM 807 C C . LEU A 1 98 ? -14.564 -1.262 13.727 1.00 66.88 98 LEU A C 1
ATOM 809 O O . LEU A 1 98 ? -13.628 -0.492 13.880 1.00 66.88 98 LEU A O 1
ATOM 813 N N . TYR A 1 99 ? -14.805 -1.868 12.564 1.00 62.94 99 TYR A N 1
ATOM 814 C CA . TYR A 1 99 ? -13.969 -1.687 11.380 1.00 62.94 99 TYR A CA 1
ATOM 815 C C . TYR A 1 99 ? -14.007 -0.248 10.848 1.00 62.94 99 TYR A C 1
ATOM 817 O O . TYR A 1 99 ? -12.960 0.342 10.601 1.00 62.94 99 TYR A O 1
ATOM 825 N N . LYS A 1 100 ? -15.196 0.369 10.755 1.00 70.88 100 LYS A N 1
ATOM 826 C CA . LY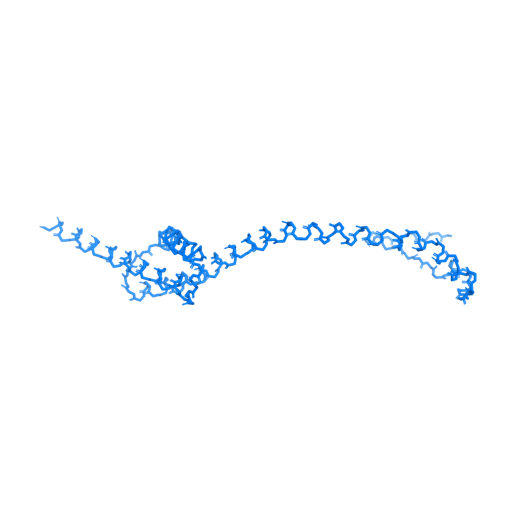S A 1 100 ? -15.315 1.793 10.388 1.00 70.88 100 LYS A CA 1
ATOM 827 C C . LYS A 1 100 ? -14.593 2.707 11.384 1.00 70.88 100 LYS A C 1
ATOM 829 O O . LYS A 1 100 ? -13.889 3.620 10.971 1.00 70.88 100 LYS A O 1
ATOM 834 N N . MET A 1 101 ? -14.722 2.444 12.685 1.00 70.00 101 MET A N 1
ATOM 835 C CA . MET A 1 101 ? -13.986 3.186 13.717 1.00 70.00 101 MET A CA 1
ATOM 836 C C . MET A 1 101 ? -12.476 2.956 13.622 1.00 70.00 101 MET A C 1
ATOM 838 O O . MET A 1 101 ? -11.719 3.905 13.768 1.00 70.00 101 MET A O 1
ATOM 842 N N . GLY A 1 102 ? -12.042 1.732 13.318 1.00 67.44 102 GLY A N 1
ATOM 843 C CA . GLY A 1 102 ? -10.644 1.388 13.082 1.00 67.44 102 GLY A CA 1
ATOM 844 C C . GLY A 1 102 ? -10.054 2.105 11.872 1.00 67.44 102 GLY A C 1
ATOM 845 O O . GLY A 1 102 ? -8.933 2.584 11.961 1.00 67.44 102 GLY A O 1
ATOM 846 N N . LEU A 1 103 ? -10.817 2.257 10.786 1.00 67.56 103 LEU A N 1
ATOM 847 C CA . LEU A 1 103 ? -10.406 3.040 9.616 1.00 67.56 103 LEU A CA 1
ATOM 848 C C . LEU A 1 103 ? -10.197 4.520 9.955 1.00 67.56 103 LEU A C 1
ATOM 850 O O . LEU A 1 103 ? -9.209 5.108 9.532 1.00 67.56 103 LEU A O 1
ATOM 854 N N . HIS A 1 104 ? -11.078 5.120 10.757 1.00 73.06 104 HIS A N 1
ATOM 855 C CA . HIS A 1 104 ? -10.865 6.489 11.237 1.00 73.06 104 HIS A CA 1
ATOM 856 C C . HIS A 1 104 ? -9.737 6.576 12.271 1.00 73.06 104 HIS A C 1
ATOM 858 O O . HIS A 1 104 ? -8.980 7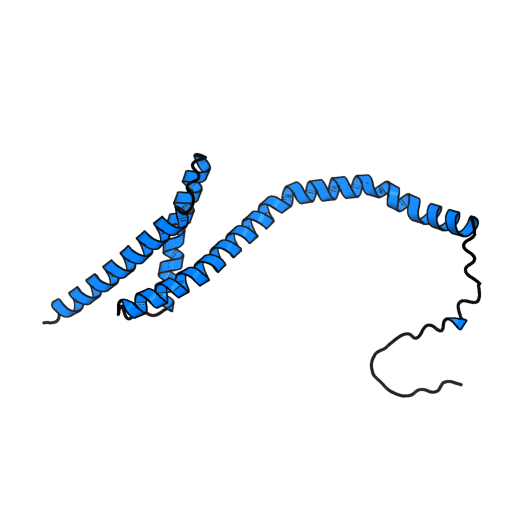.536 12.266 1.00 73.06 104 HIS A O 1
ATOM 864 N N . ALA A 1 105 ? -9.564 5.558 13.113 1.00 70.88 105 ALA A N 1
ATOM 865 C CA . ALA A 1 105 ? -8.466 5.480 14.072 1.00 70.88 105 ALA A CA 1
ATOM 866 C C . ALA A 1 105 ? -7.088 5.394 13.403 1.00 70.88 105 ALA A C 1
ATOM 868 O O . ALA A 1 105 ? -6.095 5.605 14.085 1.00 70.88 105 ALA A O 1
ATOM 869 N N . LEU A 1 106 ? -7.008 5.092 12.101 1.00 69.50 106 LEU A N 1
ATOM 870 C CA . LEU A 1 106 ? -5.753 5.071 11.346 1.00 69.50 106 LEU A CA 1
ATOM 871 C C . LEU A 1 106 ? -5.260 6.438 10.922 1.00 69.50 106 LEU A C 1
ATOM 873 O O . LEU A 1 106 ? -4.052 6.613 10.768 1.00 69.50 106 LEU A O 1
ATOM 877 N N . THR A 1 107 ? -6.164 7.391 10.709 1.00 77.31 107 THR A N 1
ATOM 878 C CA . THR A 1 107 ? -5.771 8.715 10.218 1.00 77.31 107 THR A CA 1
ATOM 879 C C . THR A 1 107 ? -4.821 9.387 11.204 1.00 77.31 107 THR A C 1
ATOM 881 O O . THR A 1 107 ? -3.867 10.033 10.788 1.00 77.31 107 THR A O 1
ATOM 884 N N . LEU A 1 108 ? -5.017 9.140 12.500 1.00 75.88 108 LEU A N 1
ATOM 885 C CA . LEU A 1 108 ? -4.215 9.674 13.597 1.00 75.88 108 LEU A CA 1
ATOM 886 C C . LEU A 1 108 ? -2.770 9.122 13.620 1.00 75.88 108 LEU A C 1
ATOM 888 O O . LEU A 1 108 ? -1.845 9.926 13.524 1.00 75.88 108 LEU A O 1
ATOM 892 N N . PRO A 1 109 ? -2.522 7.794 13.666 1.00 76.31 109 PRO A N 1
ATOM 893 C CA . PRO A 1 109 ? -1.179 7.242 13.519 1.00 76.31 109 PRO A CA 1
ATOM 894 C C . PRO A 1 109 ? -0.523 7.610 12.186 1.00 76.31 109 PRO A C 1
ATOM 896 O O . PRO A 1 109 ? 0.682 7.848 12.166 1.00 76.31 109 PRO A O 1
ATOM 899 N N . ILE A 1 110 ? -1.276 7.675 11.079 1.00 74.19 110 ILE A N 1
ATOM 900 C CA . ILE A 1 110 ? -0.735 8.084 9.770 1.00 74.19 110 ILE A CA 1
ATOM 901 C C . ILE A 1 110 ? -0.246 9.535 9.825 1.00 74.19 110 ILE A C 1
ATOM 903 O O . ILE A 1 110 ? 0.895 9.791 9.458 1.00 74.19 110 ILE A O 1
ATOM 907 N N . LEU A 1 111 ? -1.059 10.463 10.338 1.00 80.19 111 LEU A N 1
ATOM 908 C CA . LEU A 1 111 ? -0.678 11.869 10.504 1.00 80.19 111 LEU A CA 1
ATOM 909 C C . LEU A 1 111 ? 0.527 12.024 11.431 1.00 80.19 111 LEU A C 1
ATOM 911 O O . LEU A 1 111 ? 1.489 12.692 11.073 1.00 80.19 111 LEU A O 1
ATOM 915 N N . ILE A 1 112 ? 0.507 11.370 12.593 1.00 79.00 112 ILE A N 1
ATOM 916 C CA . ILE A 1 112 ? 1.596 11.469 13.571 1.00 79.00 112 ILE A CA 1
ATOM 917 C C . ILE A 1 112 ? 2.896 10.912 12.988 1.00 79.00 112 ILE A C 1
ATOM 919 O O . ILE A 1 112 ? 3.925 11.576 13.045 1.00 79.00 112 ILE A O 1
ATOM 923 N N . THR A 1 113 ? 2.867 9.725 12.380 1.00 77.06 113 THR A N 1
ATOM 924 C CA . THR A 1 113 ? 4.077 9.145 11.776 1.00 77.06 113 THR A CA 1
ATOM 925 C C . THR A 1 113 ? 4.569 9.930 10.565 1.00 77.06 113 THR A C 1
ATOM 927 O O . THR A 1 113 ? 5.775 10.006 10.357 1.00 77.06 113 THR A O 1
ATOM 930 N N . PHE A 1 114 ? 3.677 10.554 9.792 1.00 78.06 114 PHE A N 1
ATOM 931 C CA . PHE A 1 114 ? 4.064 11.464 8.715 1.00 78.06 114 PHE A CA 1
ATOM 932 C C . PHE A 1 114 ? 4.799 12.696 9.260 1.00 78.06 114 PHE A C 1
ATOM 934 O O . PHE A 1 114 ? 5.894 13.005 8.795 1.00 78.06 114 PHE A O 1
ATOM 941 N N . THR A 1 115 ? 4.264 13.336 10.304 1.00 81.75 115 THR A N 1
ATOM 942 C CA . THR A 1 115 ? 4.903 14.490 10.957 1.00 81.75 115 THR A CA 1
ATOM 943 C C . THR A 1 115 ? 6.238 14.122 11.610 1.00 81.75 115 THR A C 1
ATOM 945 O O . THR A 1 115 ? 7.204 14.867 11.482 1.00 81.75 115 THR A O 1
ATOM 948 N N . LEU A 1 116 ? 6.335 12.963 12.273 1.00 79.75 116 LEU A N 1
ATOM 949 C CA . LEU A 1 116 ? 7.589 12.500 12.882 1.00 79.75 116 LEU A CA 1
ATOM 950 C C . LEU A 1 116 ? 8.662 12.149 11.844 1.00 79.75 116 LEU A C 1
ATOM 952 O O . LEU A 1 116 ? 9.830 12.479 12.046 1.00 79.75 116 LEU A O 1
ATOM 956 N N . ASN A 1 117 ? 8.277 11.538 10.722 1.00 78.69 117 ASN A N 1
ATOM 957 C CA . ASN A 1 117 ? 9.207 11.289 9.620 1.00 78.69 117 ASN A CA 1
ATOM 958 C C . ASN A 1 117 ? 9.725 12.597 9.010 1.00 78.69 117 ASN A C 1
ATOM 960 O O . ASN A 1 117 ? 10.893 12.665 8.645 1.00 78.69 117 ASN A O 1
ATOM 964 N N . LEU A 1 118 ? 8.901 13.650 8.958 1.00 81.25 118 LEU A N 1
ATOM 965 C CA . LEU A 1 118 ? 9.334 14.978 8.511 1.00 81.25 118 LEU A CA 1
ATOM 966 C C . LEU A 1 118 ? 10.404 15.589 9.438 1.00 81.25 118 LEU A C 1
ATOM 968 O O . LEU A 1 118 ? 11.248 16.358 8.991 1.00 81.25 118 LEU A O 1
ATOM 972 N N . LEU A 1 119 ? 10.396 15.205 10.717 1.00 84.25 119 LEU A N 1
ATOM 973 C CA . LEU A 1 119 ? 11.380 15.592 11.732 1.00 84.25 119 LEU A CA 1
ATOM 974 C C . LEU A 1 119 ? 12.573 14.616 11.815 1.00 84.25 119 LEU A C 1
ATOM 976 O O . LEU A 1 119 ? 13.381 14.726 12.736 1.00 84.25 119 LEU A O 1
ATOM 980 N N . ASN A 1 120 ? 12.685 13.650 10.890 1.00 78.75 120 ASN A N 1
ATOM 981 C CA . ASN A 1 120 ? 13.676 12.561 10.905 1.00 78.75 120 ASN A CA 1
ATOM 982 C C . ASN A 1 120 ? 13.694 11.724 12.202 1.00 78.75 120 ASN A C 1
ATOM 984 O O . ASN A 1 120 ? 14.661 11.018 12.488 1.00 78.75 120 ASN A O 1
ATOM 988 N N . MET A 1 121 ? 12.613 11.750 12.984 1.00 71.31 121 MET A N 1
ATOM 989 C CA . MET A 1 121 ? 12.471 10.930 14.183 1.00 71.31 121 MET A CA 1
ATOM 990 C C . MET A 1 121 ? 11.708 9.655 13.837 1.00 71.31 121 MET A C 1
ATOM 992 O O . MET A 1 121 ? 10.480 9.644 13.769 1.00 71.31 121 MET A O 1
ATOM 996 N N . SER A 1 122 ? 12.438 8.559 13.636 1.00 62.78 122 SER A N 1
ATOM 997 C CA . SER A 1 122 ? 11.839 7.242 13.420 1.00 62.78 122 SER A CA 1
ATOM 998 C C . SER A 1 122 ? 11.836 6.445 14.718 1.00 62.78 122 SER A C 1
ATOM 1000 O O . SER A 1 122 ? 12.883 6.043 15.221 1.00 62.78 122 SER A O 1
ATOM 1002 N N . PHE A 1 123 ? 10.642 6.204 15.256 1.00 69.69 123 PHE A N 1
ATOM 1003 C CA . PHE A 1 123 ? 10.444 5.296 16.379 1.00 69.69 123 PHE A CA 1
ATOM 1004 C C . PHE A 1 123 ? 9.806 3.995 15.880 1.00 69.69 123 PHE A C 1
ATOM 1006 O O . PHE A 1 123 ? 8.672 4.023 15.376 1.00 69.69 123 PHE A O 1
ATOM 1013 N N . PRO A 1 124 ? 10.484 2.842 16.028 1.00 67.38 124 PRO A N 1
ATOM 1014 C CA . PRO A 1 124 ? 9.882 1.560 15.699 1.00 67.38 124 PRO A CA 1
ATOM 1015 C C . PRO A 1 124 ? 8.658 1.327 16.599 1.00 67.38 124 PRO A C 1
ATOM 1017 O O . PRO A 1 124 ? 8.658 1.684 17.774 1.00 67.38 124 PRO A O 1
ATOM 1020 N N . PHE A 1 125 ? 7.592 0.752 16.035 1.00 65.50 125 PHE A N 1
ATOM 1021 C CA . PHE A 1 125 ? 6.322 0.451 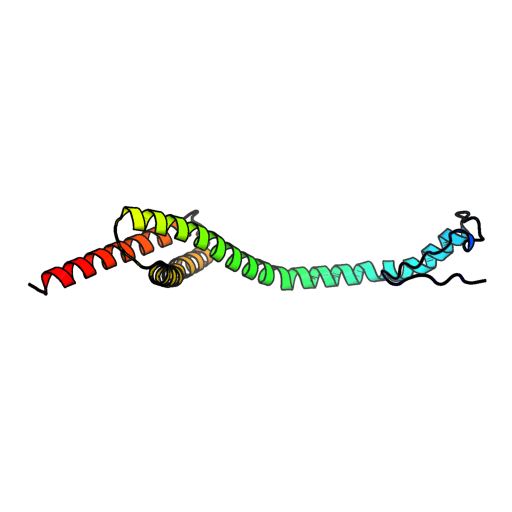16.723 1.00 65.50 125 PHE A CA 1
ATOM 1022 C C . PHE A 1 125 ? 5.477 1.648 17.196 1.00 65.50 125 PHE A C 1
ATOM 1024 O O . PHE A 1 125 ? 4.381 1.441 17.711 1.00 65.50 125 PHE A O 1
ATOM 1031 N N . LEU A 1 126 ? 5.886 2.901 16.965 1.00 71.75 126 LEU A N 1
ATOM 1032 C CA . LEU A 1 126 ? 5.082 4.068 17.367 1.00 71.75 126 LEU A CA 1
ATOM 1033 C C . LEU A 1 126 ? 3.695 4.064 16.696 1.00 71.75 126 LEU A C 1
ATOM 1035 O O . LEU A 1 126 ? 2.678 4.348 17.326 1.00 71.75 126 LEU A O 1
ATOM 1039 N N . TYR A 1 127 ? 3.649 3.637 15.430 1.00 68.81 127 TYR A N 1
ATOM 1040 C CA . TYR A 1 127 ? 2.414 3.457 14.666 1.00 68.81 127 TYR A CA 1
ATOM 1041 C C . TYR A 1 127 ? 1.438 2.476 15.334 1.00 68.81 127 TYR A C 1
ATOM 1043 O O . TYR A 1 127 ? 0.256 2.782 15.501 1.00 68.81 127 TYR A O 1
ATOM 1051 N N . THR A 1 128 ? 1.926 1.296 15.729 1.00 69.06 128 THR A N 1
ATOM 1052 C CA . THR A 1 128 ? 1.093 0.255 16.344 1.00 69.06 128 THR A CA 1
ATOM 1053 C C . THR A 1 128 ? 0.671 0.653 17.754 1.00 69.06 128 THR A C 1
ATOM 1055 O O . THR A 1 128 ? -0.473 0.400 18.132 1.00 69.06 128 THR A O 1
ATOM 1058 N N . LEU A 1 129 ? 1.543 1.338 18.501 1.00 76.12 129 LEU A N 1
ATOM 1059 C CA . LEU A 1 129 ? 1.265 1.823 19.851 1.00 76.12 129 LEU A CA 1
ATOM 1060 C C . LEU A 1 129 ? 0.125 2.851 19.863 1.00 76.12 129 LEU A C 1
ATOM 1062 O O . LEU A 1 129 ? -0.839 2.695 20.612 1.00 76.12 129 LEU A O 1
ATOM 1066 N N . ILE A 1 130 ? 0.199 3.860 18.986 1.00 76.75 130 ILE A N 1
ATOM 1067 C CA . ILE A 1 130 ? -0.837 4.898 18.848 1.00 76.75 130 ILE A CA 1
ATOM 1068 C C . ILE A 1 130 ? -2.164 4.263 18.444 1.00 76.75 130 ILE A C 1
ATOM 1070 O O . ILE A 1 130 ? -3.207 4.575 19.016 1.00 76.75 130 ILE A O 1
ATOM 1074 N N . TYR A 1 131 ? -2.125 3.334 17.489 1.00 71.31 131 TYR A N 1
ATOM 1075 C CA . TYR A 1 131 ? -3.318 2.644 17.022 1.00 71.31 131 TYR A CA 1
ATOM 1076 C C . TYR A 1 131 ? -4.000 1.827 18.133 1.00 71.31 131 TYR A C 1
ATOM 1078 O O . TYR A 1 131 ? -5.210 1.945 18.341 1.00 71.31 131 TYR A O 1
ATOM 1086 N N . ILE A 1 132 ? -3.228 1.033 18.884 1.00 71.56 132 ILE A N 1
ATOM 1087 C CA . ILE A 1 132 ? -3.736 0.221 20.000 1.00 71.56 132 ILE A CA 1
ATOM 1088 C C . ILE A 1 132 ? -4.299 1.111 21.108 1.00 71.56 132 ILE A C 1
ATOM 1090 O O . ILE A 1 132 ? -5.393 0.835 21.608 1.00 71.56 132 ILE A O 1
ATOM 1094 N N . ALA A 1 133 ? -3.596 2.187 21.471 1.00 76.75 133 ALA A N 1
ATOM 1095 C CA . ALA A 1 133 ? -4.065 3.136 22.476 1.00 76.75 133 ALA A CA 1
ATOM 1096 C C . ALA A 1 133 ? -5.417 3.744 22.072 1.00 76.75 133 ALA A C 1
ATOM 1098 O O . ALA A 1 133 ? -6.354 3.777 22.873 1.00 76.75 133 ALA A O 1
ATOM 1099 N N . PHE A 1 134 ? -5.557 4.137 20.804 1.00 77.62 134 PHE A N 1
ATOM 1100 C CA . PHE A 1 134 ? -6.776 4.758 20.294 1.00 77.62 134 PHE A CA 1
ATOM 1101 C C . PHE A 1 134 ? -7.957 3.778 20.218 1.00 77.62 134 PHE A C 1
ATOM 1103 O O . PHE A 1 134 ? -9.059 4.098 20.663 1.00 77.62 134 PHE A O 1
ATOM 1110 N N . ILE A 1 135 ? -7.738 2.550 19.735 1.00 70.44 135 ILE A N 1
ATOM 1111 C CA . ILE A 1 135 ? -8.769 1.496 19.721 1.00 70.44 135 ILE A CA 1
ATOM 1112 C C . ILE A 1 135 ? -9.217 1.139 21.141 1.00 70.44 135 ILE A C 1
ATOM 1114 O O . ILE A 1 135 ? -10.416 1.022 21.400 1.00 70.44 135 ILE A O 1
ATOM 1118 N N . THR A 1 136 ? -8.275 1.007 22.076 1.00 70.81 136 THR A N 1
ATOM 1119 C CA . THR A 1 136 ? -8.580 0.691 23.479 1.00 70.81 136 THR A CA 1
ATOM 1120 C C . THR A 1 136 ? -9.401 1.807 24.123 1.00 70.81 136 THR A C 1
ATOM 1122 O O . THR A 1 136 ? -10.392 1.535 24.805 1.00 70.81 136 THR A O 1
ATOM 1125 N N . TYR A 1 137 ? -9.054 3.066 23.841 1.00 79.00 137 TYR A N 1
ATOM 1126 C CA . TYR A 1 137 ? -9.818 4.232 24.278 1.00 79.00 137 TYR A CA 1
ATOM 1127 C C . TYR A 1 137 ? -11.257 4.217 23.738 1.00 79.00 137 TYR A C 1
ATOM 1129 O O . TYR A 1 137 ? -12.205 4.367 24.512 1.00 79.00 137 TYR A O 1
ATOM 1137 N N . ILE A 1 138 ? -11.444 3.955 22.439 1.00 72.81 138 ILE A N 1
ATOM 1138 C CA . ILE A 1 138 ? -12.774 3.880 21.809 1.00 72.81 138 ILE A CA 1
ATOM 1139 C C . ILE A 1 138 ? -13.619 2.760 22.428 1.00 72.81 138 ILE A C 1
ATOM 1141 O O . ILE A 1 138 ? -14.790 2.979 22.743 1.00 72.81 138 ILE A O 1
ATOM 1145 N N . ILE A 1 139 ? -13.047 1.569 22.632 1.00 69.19 139 ILE A N 1
ATOM 1146 C CA . ILE A 1 139 ? -13.759 0.435 23.243 1.00 69.19 139 ILE A CA 1
ATOM 1147 C C . ILE A 1 139 ? -14.168 0.769 24.684 1.00 69.19 139 ILE A C 1
ATOM 1149 O O . ILE A 1 139 ? -15.307 0.497 25.078 1.00 69.19 139 ILE A O 1
ATOM 1153 N N . SER A 1 140 ? -13.272 1.395 25.453 1.00 71.25 140 SER A N 1
ATOM 1154 C CA . SER A 1 140 ? -13.543 1.828 26.828 1.00 71.25 140 SER A CA 1
ATOM 1155 C C . SER A 1 140 ? -14.688 2.843 26.883 1.00 71.25 140 SER A C 1
ATOM 1157 O O . SER A 1 140 ? -15.647 2.658 27.638 1.00 71.25 140 SER A O 1
ATOM 1159 N N . GLN A 1 141 ? -14.667 3.854 26.009 1.00 72.81 141 GLN A N 1
ATOM 1160 C CA . GLN A 1 141 ? -15.753 4.828 25.903 1.00 72.81 141 GLN A CA 1
ATOM 1161 C C . GLN A 1 141 ? -17.075 4.187 25.482 1.00 72.81 141 GLN A C 1
ATOM 1163 O O . GLN A 1 141 ? -18.120 4.463 26.070 1.00 72.81 141 GLN A O 1
ATOM 1168 N N . TYR A 1 142 ? -17.048 3.278 24.508 1.00 69.56 142 TYR A N 1
ATOM 1169 C CA . TYR A 1 142 ? -18.260 2.608 24.047 1.00 69.56 142 TYR A CA 1
ATOM 1170 C C . TYR A 1 142 ? -18.917 1.769 25.153 1.00 69.56 142 TYR A C 1
ATOM 1172 O O . TYR A 1 142 ? -20.142 1.788 25.308 1.00 69.56 142 TYR A O 1
ATOM 1180 N N . LYS A 1 143 ? -18.111 1.066 25.960 1.00 65.19 143 LYS A N 1
ATOM 1181 C CA . LYS A 1 143 ? -18.589 0.339 27.145 1.00 65.19 143 LYS A CA 1
ATOM 1182 C C . LYS A 1 143 ? -19.229 1.298 28.151 1.00 65.19 143 LYS A C 1
ATOM 1184 O O . LYS A 1 143 ? -20.336 1.034 28.615 1.00 65.19 143 LYS A O 1
ATOM 1189 N N . ASN A 1 144 ? -18.567 2.415 28.449 1.00 64.31 144 ASN A N 1
ATOM 1190 C CA . ASN A 1 144 ? -19.026 3.384 29.444 1.00 64.31 144 ASN A CA 1
ATOM 1191 C C . ASN A 1 144 ? -20.347 4.063 29.035 1.00 64.31 144 ASN A C 1
ATOM 1193 O O . ASN A 1 144 ? -21.250 4.238 29.852 1.00 64.31 144 ASN A O 1
ATOM 1197 N N . ASN A 1 145 ? -20.507 4.364 27.745 1.00 62.44 145 ASN A N 1
ATOM 1198 C CA . ASN A 1 145 ? -21.721 4.988 27.220 1.00 62.44 145 ASN A CA 1
ATOM 1199 C C . ASN A 1 145 ? -22.936 4.046 27.283 1.00 62.44 145 ASN A C 1
ATOM 1201 O O . ASN A 1 145 ? -24.015 4.458 27.701 1.00 62.44 145 ASN A O 1
ATOM 1205 N N . LYS A 1 146 ? -22.756 2.750 26.971 1.00 57.72 146 LYS A N 1
ATOM 1206 C CA . LYS A 1 146 ? -23.823 1.749 27.156 1.00 57.72 146 LYS A CA 1
ATOM 1207 C C . LYS A 1 146 ? -24.252 1.632 28.617 1.00 57.72 146 LYS A C 1
ATOM 1209 O O . LYS A 1 146 ? -25.445 1.548 28.876 1.00 57.72 146 LYS A O 1
ATOM 1214 N N . LEU A 1 147 ? -23.305 1.628 29.557 1.00 56.56 147 LEU A N 1
ATOM 1215 C CA . LEU A 1 147 ? -23.607 1.520 30.989 1.00 56.56 147 LEU A CA 1
ATOM 1216 C C . LEU A 1 147 ? -24.444 2.707 31.492 1.00 56.56 147 LEU A C 1
ATOM 1218 O O . LEU A 1 147 ? -25.382 2.501 32.258 1.00 56.56 147 LEU A O 1
ATOM 1222 N N . LYS A 1 148 ? -24.182 3.925 31.000 1.00 56.41 148 LYS A N 1
ATOM 1223 C CA . LYS A 1 148 ? -24.990 5.108 31.332 1.00 56.41 148 LYS A CA 1
ATOM 1224 C C . LYS A 1 148 ? -26.425 5.011 30.815 1.00 56.41 148 LYS A C 1
ATOM 1226 O O . LYS A 1 148 ? -27.339 5.318 31.569 1.00 56.41 148 LYS A O 1
ATOM 1231 N N . THR A 1 149 ? -26.641 4.519 29.593 1.00 56.78 149 THR A N 1
ATOM 1232 C CA . THR A 1 149 ? -27.990 4.375 29.009 1.00 56.78 149 THR A CA 1
ATOM 1233 C C . THR A 1 149 ? -28.894 3.413 29.790 1.00 56.78 149 THR A C 1
ATOM 1235 O O . THR A 1 149 ? -30.104 3.618 29.827 1.00 56.78 149 THR A O 1
ATOM 1238 N N . TYR A 1 150 ? -28.341 2.387 30.447 1.00 53.91 150 TYR A N 1
ATOM 1239 C CA . TYR A 1 150 ? -29.130 1.501 31.318 1.00 53.91 150 TYR A CA 1
ATOM 1240 C C . TYR A 1 150 ? -29.393 2.097 32.707 1.00 53.91 150 TYR A C 1
ATOM 1242 O O . TYR A 1 150 ? -30.376 1.729 33.340 1.00 53.91 150 TYR A O 1
ATOM 1250 N N . ALA A 1 151 ? -28.553 3.027 33.167 1.00 56.56 151 ALA A N 1
ATOM 1251 C CA . ALA A 1 151 ? -28.730 3.704 34.450 1.00 56.56 151 ALA A CA 1
ATOM 1252 C C . ALA A 1 151 ? -29.753 4.853 34.398 1.00 56.56 151 ALA A C 1
ATOM 1254 O O . ALA A 1 151 ? -30.344 5.172 35.418 1.00 56.56 151 ALA A O 1
ATOM 1255 N N . THR A 1 152 ? -29.992 5.462 33.229 1.00 56.03 152 THR A N 1
ATOM 1256 C CA . THR A 1 152 ? -30.972 6.562 33.063 1.00 56.03 152 THR A CA 1
ATOM 1257 C C . THR A 1 152 ? -32.393 6.087 32.756 1.00 56.03 152 THR A C 1
ATOM 1259 O O . THR A 1 152 ? -33.295 6.905 32.623 1.00 56.03 152 THR A O 1
ATOM 1262 N N . LYS A 1 153 ? -32.594 4.775 32.587 1.00 50.81 153 LYS A N 1
ATOM 1263 C CA . LYS A 1 153 ? -33.890 4.178 32.231 1.00 50.81 153 LYS A CA 1
ATOM 1264 C C . LYS A 1 153 ? -34.599 3.513 33.419 1.00 50.81 153 LYS A C 1
ATOM 1266 O O . LYS A 1 153 ? -35.474 2.677 33.203 1.00 50.81 153 LYS A O 1
ATOM 1271 N N . LYS A 1 154 ? -34.182 3.846 34.639 1.00 44.44 154 LYS A N 1
ATOM 1272 C CA . LYS A 1 154 ? -34.750 3.386 35.906 1.00 44.44 154 LYS A CA 1
ATOM 1273 C C . LYS A 1 154 ? -35.229 4.600 36.687 1.00 44.44 154 LYS A C 1
ATOM 1275 O O . LYS A 1 154 ? -36.263 4.455 37.365 1.00 44.44 154 LYS A O 1
#

pLDDT: mean 70.1, std 11.44, range [38.91, 88.31]

Secondary structure (DSSP, 8-state):
-------S-------GGG--S-----HHHHHHHHHHHHHHHHTHHHHHHHHHHHHHHHHHHHHHHHHHHHHHHHHHHHHHHHHHHHHHTT----HHHHHHHHHHHTHHHHHHHHHHHHTT---TTHHHHHHHHHHHHHHHHHHHHHHHHHHTT-